Protein AF-A0A3M2K4Q0-F1 (afdb_monomer_lite)

pLDDT: mean 96.17, std 6.17, range [59.91, 98.69]

Sequence (49 aa):
MTAPDLQTFVGELEQRGWLHRVRVEVDPVLEISEITDRVTKAGGPALLF

Structure (mmCIF, N/CA/C/O backbone):
data_AF-A0A3M2K4Q0-F1
#
_entry.id   AF-A0A3M2K4Q0-F1
#
loop_
_atom_site.group_PDB
_atom_site.id
_atom_site.type_symbol
_atom_si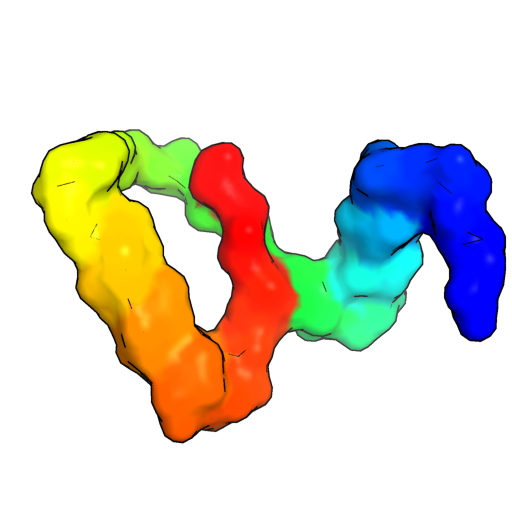te.label_atom_id
_atom_site.label_alt_id
_atom_site.label_comp_id
_atom_site.label_asym_id
_atom_site.label_entity_id
_atom_site.label_seq_id
_atom_site.pdbx_PDB_ins_code
_atom_site.Cartn_x
_atom_site.Cartn_y
_atom_site.Cartn_z
_atom_site.occupancy
_atom_site.B_iso_or_equiv
_atom_site.auth_seq_id
_atom_site.auth_comp_id
_atom_site.auth_asym_id
_atom_site.auth_atom_id
_atom_site.pdbx_PDB_model_num
ATOM 1 N N . MET A 1 1 ? 15.875 -4.577 -10.327 1.00 59.91 1 MET A N 1
ATOM 2 C CA . MET A 1 1 ? 14.912 -3.625 -10.915 1.00 59.91 1 MET A CA 1
ATOM 3 C C . MET A 1 1 ? 15.360 -2.246 -10.530 1.00 59.91 1 MET A C 1
ATOM 5 O O . MET A 1 1 ? 15.509 -1.986 -9.345 1.00 59.91 1 MET A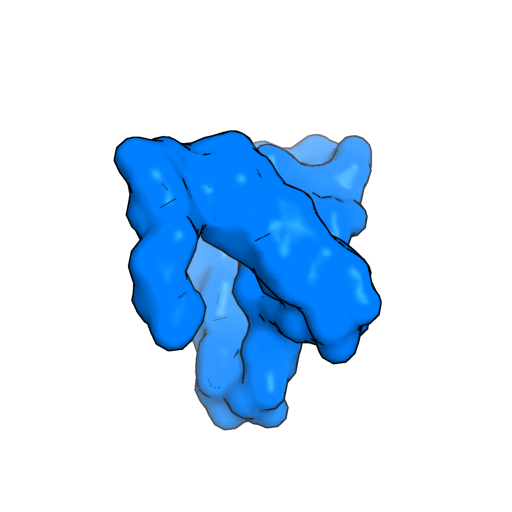 O 1
ATOM 9 N N . THR A 1 2 ? 15.622 -1.407 -11.516 1.00 78.69 2 THR A N 1
ATOM 10 C CA . THR A 1 2 ? 15.782 0.032 -11.320 1.00 78.69 2 THR A CA 1
ATOM 11 C C . THR A 1 2 ? 14.549 0.671 -11.926 1.00 78.69 2 THR A C 1
ATOM 13 O O . THR A 1 2 ? 14.477 0.810 -13.143 1.00 78.69 2 THR A O 1
ATOM 16 N N . ALA A 1 3 ? 13.574 0.998 -11.082 1.00 85.50 3 ALA A N 1
ATOM 17 C CA . ALA A 1 3 ? 12.494 1.884 -11.470 1.00 85.50 3 ALA A CA 1
ATOM 18 C C . ALA A 1 3 ? 13.023 3.327 -11.352 1.00 85.50 3 ALA A C 1
ATOM 20 O O . ALA A 1 3 ? 13.496 3.697 -10.275 1.00 85.50 3 ALA A O 1
ATOM 21 N N . PRO A 1 4 ? 13.024 4.120 -12.436 1.00 94.12 4 PRO A N 1
ATOM 22 C CA . PRO A 1 4 ? 13.537 5.491 -12.421 1.00 94.12 4 PRO A CA 1
ATOM 23 C C . PRO A 1 4 ? 12.646 6.450 -11.618 1.00 94.12 4 PRO A C 1
ATOM 25 O O . PRO A 1 4 ? 13.118 7.492 -11.173 1.00 94.12 4 PRO A O 1
ATOM 28 N N . ASP A 1 5 ? 11.375 6.094 -11.422 1.00 96.38 5 ASP A N 1
ATOM 29 C CA . ASP A 1 5 ? 10.382 6.869 -10.687 1.00 96.38 5 ASP A CA 1
ATOM 30 C C . ASP A 1 5 ? 9.301 5.963 -10.065 1.00 96.38 5 ASP A C 1
ATOM 32 O O . ASP A 1 5 ? 9.271 4.741 -10.263 1.00 96.38 5 ASP A O 1
ATOM 36 N N . LEU A 1 6 ? 8.411 6.576 -9.279 1.00 96.00 6 LEU A N 1
ATOM 37 C CA . LEU A 1 6 ? 7.334 5.877 -8.579 1.00 96.00 6 LEU A CA 1
ATOM 38 C C . LEU A 1 6 ? 6.294 5.306 -9.550 1.00 96.00 6 LEU A C 1
ATOM 40 O O . LEU A 1 6 ? 5.788 4.212 -9.328 1.00 96.00 6 LEU A O 1
ATOM 44 N N . GLN A 1 7 ? 5.977 6.018 -10.628 1.00 96.12 7 GLN A N 1
ATOM 45 C CA . GLN A 1 7 ? 4.993 5.596 -11.623 1.00 96.12 7 GLN A CA 1
ATOM 46 C C . GLN A 1 7 ? 5.442 4.310 -12.322 1.00 96.12 7 GLN A C 1
ATOM 48 O O . GLN A 1 7 ? 4.652 3.375 -12.461 1.00 96.12 7 GLN A O 1
ATOM 53 N N . THR A 1 8 ? 6.719 4.237 -12.697 1.00 96.81 8 THR A N 1
ATOM 54 C CA . THR A 1 8 ? 7.332 3.047 -13.287 1.00 9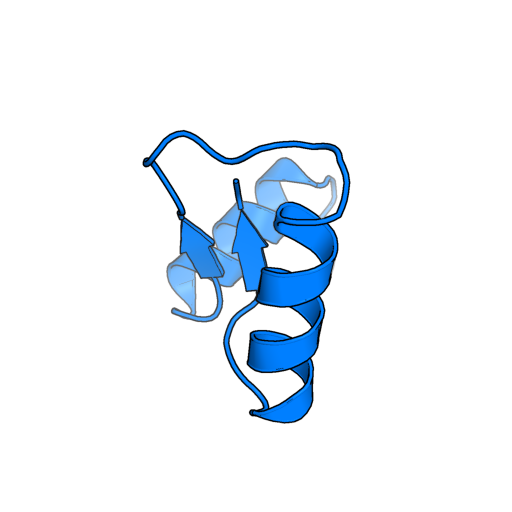6.81 8 THR A CA 1
ATOM 55 C C . THR A 1 8 ? 7.339 1.902 -12.283 1.00 96.81 8 THR A C 1
ATOM 57 O O . THR A 1 8 ? 6.939 0.795 -12.631 1.00 96.81 8 THR A O 1
ATOM 60 N N . PHE A 1 9 ? 7.698 2.166 -11.022 1.00 96.50 9 PHE A N 1
ATOM 61 C CA . PHE A 1 9 ? 7.666 1.150 -9.967 1.00 96.50 9 PHE A CA 1
ATOM 62 C C . PHE A 1 9 ? 6.256 0.577 -9.753 1.00 96.50 9 PHE A C 1
ATOM 64 O O . PHE A 1 9 ? 6.075 -0.639 -9.727 1.00 96.50 9 PHE A O 1
ATOM 71 N N . VAL A 1 10 ? 5.2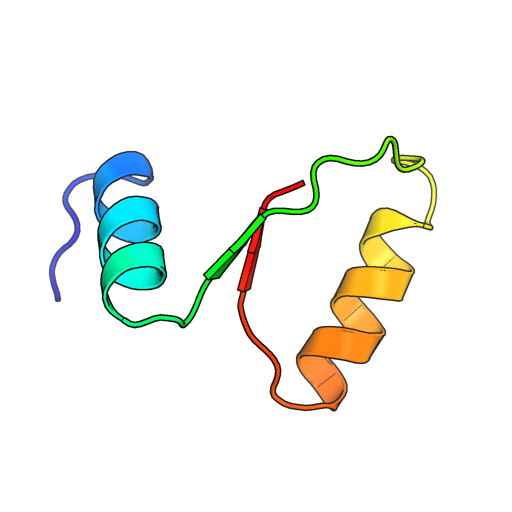37 1.437 -9.665 1.00 97.00 10 VAL A N 1
ATOM 72 C CA . VAL A 1 10 ? 3.828 1.029 -9.535 1.00 97.00 10 VAL A CA 1
ATOM 73 C C . VAL A 1 10 ? 3.389 0.201 -10.746 1.00 97.00 10 VAL A C 1
ATOM 75 O O 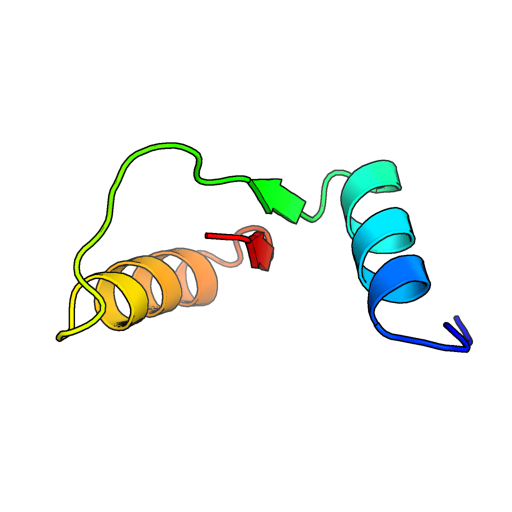. VAL A 1 10 ? 2.745 -0.835 -10.573 1.00 97.00 10 VAL A O 1
ATOM 78 N N . GLY A 1 11 ? 3.777 0.607 -11.958 1.00 96.38 11 GLY A N 1
ATOM 79 C CA . GLY A 1 11 ? 3.514 -0.153 -13.181 1.00 96.38 11 GLY A CA 1
ATOM 80 C C . GLY A 1 11 ? 4.153 -1.544 -13.169 1.00 96.38 11 GLY A C 1
ATOM 81 O O . GLY A 1 11 ? 3.505 -2.522 -13.540 1.00 96.38 11 GLY A O 1
ATOM 82 N N . GLU A 1 12 ? 5.391 -1.666 -12.686 1.00 96.69 12 GLU A N 1
ATOM 83 C CA . GLU A 1 12 ? 6.063 -2.961 -12.535 1.00 96.69 12 GLU A CA 1
ATOM 84 C C . GLU A 1 12 ? 5.357 -3.870 -11.511 1.00 96.69 12 GLU A C 1
ATOM 86 O O . GLU A 1 12 ? 5.250 -5.078 -11.740 1.00 96.69 12 GLU A O 1
ATOM 91 N N . LEU A 1 13 ? 4.853 -3.316 -10.400 1.00 97.00 13 LEU A N 1
ATOM 92 C CA . LEU A 1 13 ? 4.063 -4.073 -9.419 1.00 97.00 13 LEU A CA 1
ATOM 93 C C . LEU A 1 13 ? 2.740 -4.569 -10.019 1.00 97.00 13 LEU A C 1
ATOM 95 O O . LEU A 1 13 ? 2.369 -5.725 -9.813 1.00 97.00 13 LEU A O 1
ATOM 99 N N . GLU A 1 14 ? 2.048 -3.724 -10.786 1.00 96.44 14 GLU A N 1
ATOM 100 C CA . GLU A 1 14 ? 0.788 -4.070 -11.454 1.00 96.44 14 GLU A CA 1
ATOM 101 C C . GLU A 1 14 ? 0.988 -5.181 -12.496 1.00 96.44 14 GLU A C 1
ATOM 103 O O . GLU A 1 14 ? 0.261 -6.174 -12.484 1.00 96.44 14 GLU A O 1
ATOM 108 N N . GLN A 1 15 ? 2.039 -5.095 -13.321 1.00 96.56 15 GLN A N 1
ATOM 109 C CA . GLN A 1 15 ? 2.380 -6.132 -14.308 1.00 96.56 15 GLN A CA 1
ATOM 110 C C . GLN A 1 15 ? 2.686 -7.498 -13.679 1.00 96.56 15 GLN A C 1
ATOM 112 O O . GLN A 1 15 ? 2.441 -8.534 -14.296 1.00 96.56 15 GLN A O 1
ATOM 117 N N . ARG A 1 16 ? 3.223 -7.515 -12.456 1.00 96.44 16 ARG A N 1
ATOM 118 C CA . ARG A 1 16 ? 3.554 -8.743 -11.714 1.00 96.44 16 ARG A CA 1
ATOM 119 C C . ARG A 1 16 ? 2.384 -9.304 -10.908 1.00 96.44 16 ARG A C 1
ATOM 121 O O . ARG A 1 16 ? 2.537 -10.352 -10.285 1.00 96.44 16 ARG A O 1
ATOM 128 N N . GLY A 1 17 ? 1.245 -8.611 -10.883 1.00 96.88 17 GLY A N 1
ATOM 129 C CA . GLY A 1 17 ? 0.116 -8.954 -10.015 1.00 96.88 17 GLY A CA 1
ATOM 130 C C . GLY A 1 17 ? 0.404 -8.728 -8.526 1.00 96.88 17 GLY A C 1
ATOM 131 O O . GLY A 1 17 ? -0.252 -9.325 -7.679 1.00 96.88 17 GLY A O 1
ATOM 132 N N . TRP A 1 18 ? 1.395 -7.895 -8.197 1.00 97.81 18 TRP A N 1
ATOM 133 C CA . TRP A 1 18 ? 1.793 -7.569 -6.821 1.00 97.81 18 TRP A CA 1
ATOM 134 C C . TRP A 1 18 ? 1.129 -6.296 -6.289 1.00 97.81 18 TRP A C 1
ATOM 136 O O . TRP A 1 18 ? 1.381 -5.917 -5.148 1.00 97.81 18 TRP A O 1
ATOM 146 N N . LEU A 1 19 ? 0.295 -5.635 -7.094 1.00 98.25 19 LEU A N 1
ATOM 147 C CA . LEU A 1 19 ? -0.455 -4.440 -6.722 1.00 98.25 19 LEU A CA 1
ATOM 148 C C . LEU A 1 19 ? -1.959 -4.715 -6.764 1.00 98.25 19 LEU A C 1
ATOM 150 O O . LEU A 1 19 ? -2.469 -5.269 -7.738 1.00 98.25 19 LEU A O 1
ATOM 154 N N . HIS A 1 20 ? -2.675 -4.250 -5.749 1.00 98.12 20 HIS A N 1
ATOM 155 C CA . HIS A 1 20 ? -4.126 -4.169 -5.736 1.00 98.12 20 HIS A CA 1
ATOM 156 C C . HIS A 1 20 ? -4.569 -2.702 -5.665 1.00 98.12 20 HIS A C 1
ATOM 158 O O . HIS A 1 20 ? -4.109 -1.947 -4.810 1.00 98.12 20 HIS A O 1
ATOM 164 N N . ARG A 1 21 ? -5.471 -2.294 -6.569 1.00 97.88 21 ARG A N 1
ATOM 165 C CA . ARG A 1 21 ? -6.059 -0.946 -6.586 1.00 97.88 21 ARG A CA 1
ATOM 166 C C . ARG A 1 21 ? -7.381 -0.938 -5.830 1.00 97.88 21 ARG A C 1
ATOM 168 O O . ARG A 1 21 ? -8.357 -1.527 -6.298 1.00 97.88 21 ARG A O 1
ATOM 175 N N . VAL A 1 22 ? -7.420 -0.229 -4.713 1.00 97.69 22 VAL A N 1
ATOM 176 C CA . VAL A 1 22 ? -8.640 0.018 -3.946 1.00 97.69 22 VAL A CA 1
ATOM 177 C C . VAL A 1 22 ? -9.319 1.234 -4.569 1.00 97.69 22 VAL A C 1
ATOM 179 O O . VAL A 1 22 ? -8.786 2.327 -4.526 1.00 97.69 22 VAL A O 1
ATOM 182 N N . ARG A 1 23 ? -10.461 1.039 -5.238 1.00 97.94 23 ARG A N 1
ATOM 183 C CA . ARG A 1 23 ? -11.199 2.131 -5.917 1.00 97.94 23 ARG A CA 1
ATOM 184 C C . ARG A 1 23 ? -12.386 2.659 -5.117 1.00 97.94 23 ARG A C 1
ATOM 186 O O . ARG A 1 23 ? -13.042 3.601 -5.550 1.00 97.94 23 ARG A O 1
ATOM 193 N N . VAL A 1 24 ? -12.718 1.979 -4.026 1.00 98.00 24 VAL A N 1
ATOM 194 C CA . VAL A 1 24 ? -13.772 2.408 -3.112 1.00 98.00 24 VAL A CA 1
ATOM 195 C C . VAL A 1 24 ? -13.220 3.498 -2.205 1.00 98.00 24 VAL A C 1
ATOM 197 O O . VAL A 1 24 ? -12.028 3.503 -1.908 1.00 9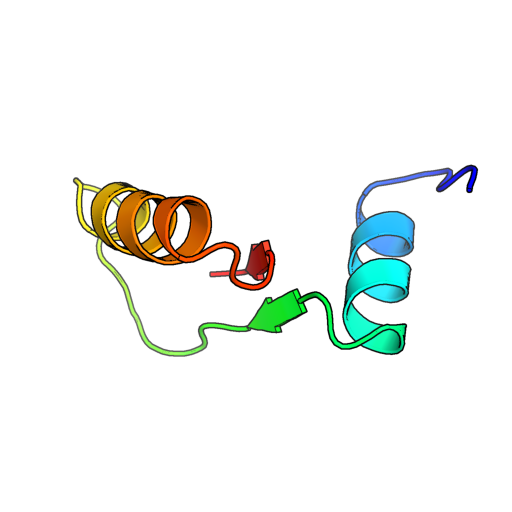8.00 24 VAL A O 1
ATOM 200 N N . GLU A 1 25 ? -14.083 4.420 -1.794 1.00 98.19 25 GLU A N 1
ATOM 201 C CA . GLU A 1 25 ? -13.717 5.456 -0.833 1.00 98.19 25 GLU A CA 1
ATOM 202 C C . GLU A 1 25 ? -13.289 4.822 0.497 1.00 98.19 25 GLU A C 1
ATOM 204 O O . GLU A 1 25 ? -13.904 3.854 0.949 1.00 98.19 25 GLU A O 1
ATOM 209 N N . VAL A 1 26 ? -12.224 5.367 1.087 1.00 98.00 26 VAL A N 1
ATOM 210 C CA . VAL A 1 26 ? -11.672 4.970 2.387 1.00 98.00 26 VAL A CA 1
ATOM 211 C C . VAL A 1 26 ? -11.307 6.217 3.188 1.00 98.00 26 VAL A C 1
ATOM 213 O O . VAL A 1 26 ? -10.893 7.235 2.624 1.00 98.00 26 VAL A O 1
ATOM 216 N N . ASP A 1 27 ? -11.432 6.136 4.504 1.00 98.25 27 ASP A N 1
ATOM 217 C CA . ASP A 1 27 ? -11.099 7.203 5.436 1.00 98.25 27 ASP A CA 1
ATOM 218 C C . ASP A 1 27 ? -9.569 7.285 5.647 1.00 98.25 27 ASP A C 1
ATOM 220 O O . ASP A 1 27 ? -8.910 6.296 6.001 1.00 98.25 27 ASP A O 1
ATOM 224 N N . PRO A 1 28 ? -8.942 8.460 5.459 1.00 97.75 28 PRO A N 1
ATOM 225 C CA . PRO A 1 28 ? -7.524 8.628 5.770 1.00 97.75 28 PRO A CA 1
ATOM 226 C C . PRO A 1 28 ? -7.214 8.499 7.270 1.00 97.75 28 PRO A C 1
ATOM 228 O O . PRO A 1 28 ? -6.062 8.262 7.646 1.00 97.75 28 PRO A O 1
ATOM 231 N N . VAL A 1 29 ? -8.209 8.658 8.144 1.00 98.31 29 VAL A N 1
ATOM 232 C CA . VAL A 1 29 ? -8.074 8.534 9.593 1.00 98.31 29 VAL A CA 1
ATOM 233 C C . VAL A 1 29 ? -8.222 7.068 9.989 1.00 98.31 29 VAL A C 1
ATOM 235 O O . VAL A 1 29 ? -9.311 6.551 10.207 1.00 98.31 29 VAL A O 1
ATOM 238 N N . LEU A 1 30 ? -7.075 6.407 10.146 1.00 98.19 30 LEU A N 1
ATOM 239 C CA . LEU A 1 30 ? -6.905 5.038 10.654 1.00 98.19 30 LEU A CA 1
ATOM 240 C C . LEU A 1 30 ? -7.409 3.902 9.749 1.00 98.19 30 LEU A C 1
ATOM 242 O O . LEU A 1 30 ? -6.831 2.820 9.831 1.00 98.19 30 LEU A O 1
ATOM 246 N N . GLU A 1 31 ? -8.388 4.105 8.866 1.00 98.50 31 GLU A N 1
ATOM 247 C CA . GLU A 1 31 ? -8.885 3.026 7.994 1.00 98.50 31 GLU A CA 1
ATOM 248 C C . GLU A 1 31 ? -7.810 2.546 7.004 1.00 98.50 31 GLU A C 1
ATOM 250 O O . GLU A 1 31 ? -7.509 1.351 6.967 1.00 98.50 31 GLU A O 1
ATOM 255 N N . ILE A 1 32 ? -7.135 3.455 6.286 1.00 98.50 32 ILE A N 1
ATOM 256 C CA . ILE A 1 32 ? -6.017 3.091 5.386 1.00 98.50 32 ILE A CA 1
ATOM 257 C C . ILE A 1 32 ? -4.940 2.284 6.126 1.00 98.50 32 ILE A C 1
ATOM 259 O O . ILE A 1 32 ? -4.414 1.296 5.602 1.00 98.50 32 ILE A O 1
ATOM 263 N N . SER A 1 33 ? -4.598 2.693 7.351 1.00 98.25 33 SER A N 1
ATOM 264 C CA . SER A 1 33 ? -3.576 2.020 8.158 1.00 98.25 33 SER A CA 1
ATOM 265 C C . SER A 1 33 ? -4.015 0.624 8.597 1.00 98.25 33 SER A C 1
ATOM 267 O O . SER A 1 33 ? -3.210 -0.301 8.541 1.00 98.25 33 SER A O 1
ATOM 269 N N . GLU A 1 34 ? -5.277 0.457 8.988 1.00 98.62 34 GLU A N 1
ATOM 270 C CA . GLU A 1 34 ? -5.858 -0.828 9.388 1.00 98.62 34 GLU A CA 1
ATOM 271 C C . GLU A 1 34 ? -5.850 -1.830 8.226 1.00 98.62 34 GLU A C 1
ATOM 273 O O . GLU A 1 34 ? -5.345 -2.948 8.365 1.00 98.62 34 GLU A O 1
ATOM 278 N N . ILE A 1 35 ? -6.302 -1.391 7.047 1.00 98.50 35 ILE A N 1
ATOM 279 C CA . ILE A 1 35 ? -6.301 -2.207 5.828 1.00 98.50 35 ILE A CA 1
ATOM 280 C C . ILE A 1 35 ? -4.864 -2.609 5.469 1.00 98.50 35 ILE A C 1
ATOM 282 O O . ILE A 1 35 ? -4.583 -3.783 5.210 1.00 98.50 35 ILE A O 1
ATOM 286 N N . THR A 1 36 ? -3.936 -1.649 5.488 1.00 98.31 36 THR A N 1
ATOM 287 C CA . THR A 1 36 ? -2.522 -1.895 5.169 1.00 98.31 36 THR A CA 1
ATOM 288 C C . THR A 1 36 ? -1.876 -2.869 6.158 1.00 98.31 36 THR A C 1
ATOM 290 O O . THR A 1 36 ? -1.128 -3.756 5.737 1.00 98.31 36 THR A O 1
ATOM 293 N N . ASP A 1 37 ? -2.182 -2.758 7.454 1.00 98.69 37 ASP A N 1
ATOM 294 C CA . ASP A 1 37 ? -1.675 -3.650 8.503 1.00 98.69 37 ASP A CA 1
ATOM 295 C C . ASP A 1 37 ? -2.134 -5.099 8.284 1.00 98.69 37 ASP A C 1
ATOM 297 O O . ASP A 1 37 ? -1.304 -6.014 8.270 1.00 98.69 37 ASP A O 1
ATOM 301 N N . ARG A 1 38 ? -3.431 -5.312 8.017 1.00 98.50 38 ARG A N 1
ATOM 302 C CA . ARG A 1 38 ? -3.978 -6.646 7.714 1.00 98.50 38 ARG A CA 1
ATOM 303 C C . ARG A 1 38 ? -3.328 -7.270 6.488 1.00 98.50 38 ARG A C 1
ATOM 305 O O . ARG A 1 38 ? -2.898 -8.422 6.544 1.00 98.50 38 ARG A O 1
ATOM 312 N N . VAL A 1 39 ? -3.251 -6.522 5.387 1.00 98.44 39 VAL A N 1
ATOM 313 C CA . VAL A 1 39 ? -2.701 -7.026 4.120 1.00 98.44 39 VAL A CA 1
ATOM 314 C C . VAL A 1 39 ? -1.215 -7.345 4.263 1.00 98.44 39 VAL A C 1
ATOM 316 O O . VAL A 1 39 ? -0.785 -8.422 3.853 1.00 98.44 39 VAL A O 1
ATOM 319 N N . THR A 1 40 ? -0.444 -6.482 4.927 1.00 97.75 40 THR A N 1
ATOM 320 C CA . THR A 1 40 ? 0.992 -6.707 5.160 1.00 97.75 40 THR A CA 1
ATOM 321 C C . THR A 1 40 ? 1.234 -7.944 6.022 1.00 97.75 40 THR A C 1
ATOM 323 O O . THR A 1 40 ? 2.056 -8.790 5.671 1.00 97.75 40 THR A O 1
ATOM 326 N N . LYS A 1 41 ? 0.491 -8.105 7.125 1.00 98.38 41 LYS A N 1
ATOM 327 C CA . LYS A 1 41 ? 0.618 -9.273 8.016 1.00 98.38 41 LYS A CA 1
ATOM 328 C C . LYS A 1 41 ? 0.202 -10.583 7.350 1.00 98.38 41 LYS A C 1
ATOM 330 O O . LYS A 1 41 ? 0.712 -11.636 7.721 1.00 98.38 41 LYS A O 1
ATOM 335 N N . ALA A 1 42 ? -0.684 -10.520 6.360 1.00 98.38 42 ALA A N 1
ATOM 336 C CA . ALA A 1 42 ? -1.063 -11.666 5.539 1.00 98.38 42 ALA A CA 1
ATOM 337 C C . ALA A 1 42 ? -0.073 -11.958 4.391 1.00 98.38 42 ALA A C 1
ATOM 339 O O . ALA A 1 42 ? -0.270 -12.931 3.665 1.00 98.38 42 ALA A O 1
ATOM 340 N N . GLY A 1 43 ? 0.968 -11.136 4.200 1.00 97.56 43 GLY A N 1
ATOM 341 C CA . GLY A 1 43 ? 1.879 -11.239 3.054 1.00 97.56 43 GLY A CA 1
ATOM 342 C C . GLY A 1 43 ? 1.213 -10.895 1.716 1.00 97.56 43 GLY A C 1
ATOM 343 O O . GLY A 1 43 ? 1.594 -11.438 0.681 1.00 97.56 43 GLY A O 1
ATOM 344 N N . GLY A 1 44 ? 0.178 -10.053 1.746 1.00 97.19 44 GLY A N 1
ATOM 345 C CA . GLY A 1 44 ? -0.609 -9.666 0.582 1.00 97.19 44 GLY A CA 1
ATOM 346 C C . GLY A 1 44 ? 0.069 -8.624 -0.322 1.00 97.19 44 GLY A C 1
ATOM 347 O O . GLY A 1 44 ? 1.198 -8.201 -0.067 1.00 97.19 44 GLY A O 1
ATOM 348 N N . PRO A 1 45 ? -0.613 -8.220 -1.408 1.00 98.12 45 PRO A N 1
ATOM 349 C CA . PRO A 1 45 ? -0.069 -7.290 -2.393 1.00 98.12 45 PRO A CA 1
ATOM 350 C C . PRO A 1 45 ? 0.082 -5.873 -1.826 1.00 98.12 45 PRO A C 1
ATOM 352 O O . PRO A 1 45 ? -0.553 -5.501 -0.840 1.00 98.12 45 PRO A O 1
ATOM 355 N N . ALA A 1 46 ? 0.872 -5.047 -2.508 1.00 98.00 46 ALA A N 1
ATOM 356 C CA . ALA A 1 46 ? 0.872 -3.610 -2.280 1.00 98.00 46 ALA A CA 1
ATOM 357 C C . ALA A 1 46 ? -0.516 -3.023 -2.580 1.00 98.00 46 ALA A C 1
ATOM 359 O O . ALA A 1 46 ? -1.205 -3.474 -3.499 1.00 98.00 46 ALA A O 1
ATOM 360 N N . LEU A 1 47 ? -0.911 -2.001 -1.824 1.00 98.25 47 LEU A N 1
ATOM 361 C CA . LEU A 1 47 ? -2.195 -1.327 -1.982 1.00 98.25 47 LEU A CA 1
ATOM 362 C C . LEU A 1 47 ? -1.994 0.063 -2.574 1.00 98.25 47 LEU A C 1
ATOM 364 O O . LEU A 1 47 ? -1.138 0.822 -2.120 1.00 98.25 47 LEU A O 1
ATOM 368 N N . LEU A 1 48 ? -2.808 0.390 -3.571 1.00 98.00 48 LEU A N 1
ATOM 369 C CA . LEU A 1 48 ? -2.954 1.742 -4.091 1.00 98.00 48 LEU A CA 1
ATOM 370 C C . LEU A 1 48 ? -4.406 2.171 -3.885 1.00 98.00 48 LEU A C 1
ATOM 372 O O . LEU A 1 48 ? -5.292 1.641 -4.558 1.00 98.00 48 LEU A O 1
ATOM 376 N N . PHE A 1 49 ? -4.604 3.062 -2.916 1.00 96.81 49 PHE A N 1
ATOM 377 C CA . PHE A 1 49 ? -5.880 3.688 -2.574 1.00 96.81 49 PHE A CA 1
ATOM 378 C C . PHE A 1 49 ? -6.149 4.898 -3.474 1.00 96.81 49 PHE A C 1
ATOM 380 O O . PHE A 1 49 ? -5.158 5.557 -3.874 1.00 96.81 49 PHE A O 1
#

Radius of gyration: 11.96 Å; chains: 1; bounding box: 30×20×25 Å

Foldseek 3Di:
DDDVDPVSVQVVCVVVVQEDEDPDDDDPPCGVVVVVVVQVVVVGHHYDD

Secondary structure (DSSP, 8-state):
---SSHHHHHHHHHHTT-EEE--S---TTTHHHHHHHHHHHTT--EEE-